Protein AF-A0A2K5M6W5-F1 (afdb_monomer_lite)

Foldseek 3Di:
DDDDDPPDDPVRVVVVVVVVVVVPDDDDDDDDDDDPDDDDDDDPVVVVVVVDDDPDDDDDDDPDDPDDPPDDPDDPVPPDPPDQPPVNVVVVVVVVVVVVVVCVVDDPDPPPPDDDCPPVNPVVVVVVVVVVVVVVVVVVVCVVDVVVVVVVVPPDD

Structure (mmCIF, N/CA/C/O backbone):
data_AF-A0A2K5M6W5-F1
#
_entry.id   AF-A0A2K5M6W5-F1
#
loop_
_atom_site.group_PDB
_atom_site.id
_atom_site.type_symbol
_atom_site.label_atom_id
_atom_site.label_alt_id
_atom_site.label_comp_id
_atom_site.label_asym_id
_atom_site.label_entity_id
_atom_site.label_seq_id
_atom_site.pdbx_PDB_ins_code
_atom_site.Cartn_x
_atom_site.Cartn_y
_atom_site.Cartn_z
_atom_site.occupancy
_atom_site.B_iso_or_equiv
_atom_site.auth_seq_id
_atom_site.auth_comp_id
_atom_site.auth_asym_id
_atom_site.auth_atom_id
_atom_site.pdbx_PDB_model_num
ATOM 1 N N . SER A 1 1 ? 47.879 -1.873 -14.846 1.00 38.31 1 SER A N 1
ATOM 2 C CA . SER A 1 1 ? 48.556 -0.584 -15.084 1.00 38.31 1 SER A CA 1
ATOM 3 C C . SER A 1 1 ? 47.489 0.429 -15.432 1.00 38.31 1 SER A C 1
ATOM 5 O O . SER A 1 1 ? 46.710 0.126 -16.315 1.00 38.31 1 SER A O 1
ATOM 7 N N . GLY A 1 2 ? 47.294 1.565 -14.786 1.00 42.62 2 GLY A N 1
ATOM 8 C CA . GLY A 1 2 ? 47.943 2.251 -13.677 1.00 42.62 2 GLY A CA 1
ATOM 9 C C . GLY A 1 2 ? 47.108 3.525 -13.502 1.00 42.62 2 GLY A C 1
ATOM 10 O O . GLY A 1 2 ? 46.709 4.127 -14.494 1.00 42.62 2 GLY A O 1
ATOM 11 N N . PHE A 1 3 ? 46.732 3.837 -12.267 1.00 48.34 3 PHE A N 1
ATOM 12 C CA . PHE A 1 3 ? 45.894 4.975 -11.894 1.00 48.34 3 PHE A CA 1
ATOM 13 C C . PHE A 1 3 ? 46.755 6.249 -11.925 1.00 48.34 3 PHE A C 1
ATOM 15 O O . PHE A 1 3 ? 47.217 6.720 -10.893 1.00 48.34 3 PHE A O 1
ATOM 22 N N . GLU A 1 4 ? 47.035 6.752 -13.122 1.00 50.41 4 GLU A N 1
ATOM 23 C CA . GLU A 1 4 ? 47.457 8.135 -13.367 1.00 50.41 4 GLU A CA 1
ATOM 24 C C . GLU A 1 4 ? 46.176 8.890 -13.771 1.00 50.41 4 GLU A C 1
ATOM 26 O O . GLU A 1 4 ? 45.444 8.430 -14.638 1.00 50.41 4 GLU A O 1
ATOM 31 N N . GLU A 1 5 ? 45.752 10.006 -13.185 1.00 55.06 5 GLU A N 1
ATOM 32 C CA . GLU A 1 5 ? 46.445 10.961 -12.329 1.00 55.06 5 GLU A CA 1
ATOM 33 C C . GLU A 1 5 ? 45.364 11.930 -11.802 1.00 55.06 5 GLU A C 1
ATOM 35 O O . GLU A 1 5 ? 44.740 12.646 -12.581 1.00 55.06 5 GLU A O 1
ATOM 40 N N . LEU A 1 6 ? 45.089 11.977 -10.491 1.00 59.53 6 LEU A N 1
ATOM 41 C CA . LEU A 1 6 ? 44.174 12.989 -9.919 1.00 59.53 6 LEU A CA 1
ATOM 42 C C . LEU A 1 6 ? 44.823 14.389 -9.825 1.00 59.53 6 LEU A C 1
ATOM 44 O O . LEU A 1 6 ? 44.299 15.258 -9.133 1.00 59.53 6 LEU A O 1
ATOM 48 N N . GLY A 1 7 ? 45.973 14.620 -10.474 1.00 59.84 7 GLY A N 1
ATOM 49 C CA . GLY A 1 7 ? 46.712 15.888 -10.422 1.00 59.84 7 GLY A CA 1
ATOM 50 C C . GLY A 1 7 ? 47.029 16.355 -8.995 1.00 59.84 7 GLY A C 1
ATOM 51 O O . GLY A 1 7 ? 47.195 17.549 -8.747 1.00 59.84 7 GLY A O 1
ATOM 52 N N . LEU A 1 8 ? 47.042 15.430 -8.029 1.00 67.50 8 LEU A N 1
ATOM 53 C CA . LEU A 1 8 ? 47.255 15.744 -6.624 1.00 67.50 8 LEU A CA 1
ATOM 54 C C . LEU A 1 8 ? 48.751 15.807 -6.361 1.00 67.50 8 LEU A C 1
ATOM 56 O O . LEU A 1 8 ? 49.478 14.842 -6.577 1.00 67.50 8 LEU A O 1
ATOM 60 N N . ARG A 1 9 ? 49.194 16.956 -5.861 1.00 79.12 9 ARG A N 1
ATOM 61 C CA . ARG A 1 9 ? 50.591 17.215 -5.528 1.00 79.12 9 ARG A CA 1
ATOM 62 C C . ARG A 1 9 ? 51.097 16.206 -4.481 1.00 79.12 9 ARG A C 1
ATOM 64 O O . ARG A 1 9 ? 50.370 15.833 -3.556 1.00 79.12 9 ARG A O 1
ATOM 71 N N . GLU A 1 10 ? 52.348 15.766 -4.631 1.00 82.19 10 GLU A N 1
ATOM 72 C CA . GLU A 1 10 ? 52.997 14.697 -3.845 1.00 82.19 10 GLU A CA 1
ATOM 73 C C . GLU A 1 10 ? 52.848 14.830 -2.316 1.00 82.19 10 GLU A C 1
ATOM 75 O O . GLU A 1 10 ? 52.759 13.849 -1.576 1.00 82.19 10 GLU A O 1
ATOM 80 N N . ASP A 1 11 ? 52.843 16.065 -1.823 1.00 82.50 11 ASP A N 1
ATOM 81 C CA . ASP A 1 11 ? 52.658 16.426 -0.420 1.00 82.50 11 ASP A CA 1
ATOM 82 C C . ASP A 1 11 ? 51.256 16.083 0.091 1.00 82.50 11 ASP A C 1
ATOM 84 O O . ASP A 1 11 ? 51.110 15.564 1.198 1.00 82.50 11 ASP A O 1
ATOM 88 N N . THR A 1 12 ? 50.236 16.287 -0.738 1.00 83.56 12 THR A N 1
ATOM 89 C CA . THR A 1 12 ? 48.843 15.952 -0.419 1.00 83.56 12 THR A CA 1
ATOM 90 C C . THR A 1 12 ? 48.670 14.441 -0.299 1.00 83.56 12 THR A C 1
ATOM 92 O O . THR A 1 12 ? 48.109 13.947 0.682 1.00 83.56 12 THR A O 1
ATOM 95 N N . LEU A 1 13 ? 49.237 13.687 -1.243 1.00 85.50 13 LEU A N 1
ATOM 96 C CA . LEU A 1 13 ? 49.224 12.223 -1.202 1.00 85.50 13 LEU A CA 1
ATOM 97 C C . LEU A 1 13 ? 49.961 11.689 0.033 1.00 85.50 13 LEU A C 1
ATOM 99 O O . LEU A 1 13 ? 49.501 10.748 0.682 1.00 85.50 13 LEU A O 1
ATOM 103 N N . ARG A 1 14 ? 51.066 12.335 0.420 1.00 84.44 14 ARG A N 1
ATOM 104 C CA . ARG A 1 14 ? 51.833 11.976 1.619 1.00 84.44 14 ARG A CA 1
ATOM 105 C C . ARG A 1 14 ? 51.039 12.182 2.910 1.00 84.44 14 ARG A C 1
ATOM 107 O O . ARG A 1 14 ? 51.118 11.334 3.800 1.00 84.44 14 ARG A O 1
ATOM 114 N N . VAL A 1 15 ? 50.274 13.271 3.014 1.00 88.06 15 VAL A N 1
ATOM 115 C CA . VAL A 1 15 ? 49.416 13.556 4.178 1.00 88.06 15 VAL A CA 1
ATOM 116 C C . VAL A 1 15 ? 48.282 12.539 4.281 1.00 88.06 15 VAL A C 1
ATOM 118 O O . VAL A 1 15 ? 48.070 11.975 5.355 1.00 88.06 15 VAL A O 1
ATOM 121 N N . LEU A 1 16 ? 47.607 12.236 3.170 1.00 86.06 16 LEU A N 1
ATOM 122 C CA . LEU A 1 16 ? 46.534 11.238 3.140 1.00 86.06 16 LEU A CA 1
ATOM 123 C C . LEU A 1 16 ? 47.053 9.840 3.505 1.00 86.06 16 LEU A C 1
ATOM 125 O O . LEU A 1 16 ? 46.467 9.159 4.346 1.00 86.06 16 LEU A O 1
ATOM 129 N N . ALA A 1 17 ? 48.211 9.447 2.968 1.00 83.62 17 ALA A N 1
ATOM 130 C CA . ALA A 1 17 ? 48.857 8.185 3.317 1.00 83.62 17 ALA A CA 1
ATOM 131 C C . ALA A 1 17 ? 49.289 8.125 4.795 1.00 83.62 17 ALA A C 1
ATOM 133 O O . ALA A 1 17 ? 49.267 7.061 5.411 1.00 83.62 17 ALA A O 1
ATOM 134 N N . ALA A 1 18 ? 49.698 9.244 5.399 1.00 82.75 18 ALA A N 1
ATOM 135 C CA . ALA A 1 18 ? 49.995 9.302 6.831 1.00 82.75 18 ALA A CA 1
ATOM 136 C C . ALA A 1 18 ? 48.727 9.180 7.694 1.00 82.75 18 ALA A C 1
ATOM 138 O O . ALA A 1 18 ? 48.753 8.504 8.720 1.00 82.75 18 ALA A O 1
ATOM 139 N N . PHE A 1 19 ? 47.618 9.787 7.263 1.00 79.94 19 PHE A N 1
ATOM 140 C CA . PHE A 1 19 ? 46.339 9.740 7.970 1.00 79.94 19 PHE A CA 1
ATOM 141 C C . PHE A 1 19 ? 45.740 8.328 7.981 1.00 79.94 19 PHE A C 1
ATOM 143 O O . PHE A 1 19 ? 45.330 7.843 9.032 1.00 79.94 19 PHE A O 1
ATOM 150 N N . LEU A 1 20 ? 45.771 7.638 6.837 1.00 80.12 20 LEU A N 1
ATOM 151 C CA . LEU A 1 20 ? 45.288 6.259 6.715 1.00 80.12 20 LEU A CA 1
ATOM 152 C C . LEU A 1 20 ? 46.128 5.286 7.551 1.00 80.12 20 LEU A C 1
ATOM 154 O O . LEU A 1 20 ? 45.581 4.507 8.326 1.00 80.12 20 LEU A O 1
ATOM 158 N N . ARG A 1 21 ? 47.460 5.418 7.506 1.00 77.06 21 ARG A N 1
ATOM 159 C CA . ARG A 1 21 ? 48.364 4.610 8.344 1.00 77.06 21 ARG A CA 1
ATOM 160 C C . ARG A 1 21 ? 48.178 4.849 9.843 1.00 77.06 21 ARG A C 1
ATOM 162 O O . ARG A 1 21 ? 48.463 3.961 10.639 1.00 77.06 21 ARG A O 1
ATOM 169 N N . ARG A 1 22 ? 47.686 6.025 10.243 1.00 65.81 22 ARG A N 1
ATOM 170 C CA . ARG A 1 22 ? 47.350 6.329 11.642 1.00 65.81 22 ARG A CA 1
ATOM 171 C C . ARG A 1 22 ? 46.067 5.627 12.108 1.00 65.81 22 ARG A C 1
ATOM 173 O O . ARG A 1 22 ? 45.903 5.447 13.308 1.00 65.81 22 ARG A O 1
ATOM 180 N N . GLY A 1 23 ? 45.184 5.240 11.186 1.00 59.25 23 GLY A N 1
ATOM 181 C CA . GLY A 1 23 ? 43.935 4.532 11.484 1.00 59.25 23 GLY A CA 1
ATOM 182 C C . GLY A 1 23 ? 44.064 3.006 11.591 1.00 59.25 23 GLY A C 1
ATOM 183 O O . GLY A 1 23 ? 43.191 2.381 12.183 1.00 59.25 23 GLY A O 1
ATOM 184 N N . GLU A 1 24 ? 45.134 2.404 11.058 1.00 56.88 24 GLU A N 1
ATOM 185 C CA . GLU A 1 24 ? 45.319 0.938 11.023 1.00 56.88 24 GLU A CA 1
ATOM 186 C C . GLU A 1 24 ? 46.126 0.361 12.200 1.00 56.88 24 GLU A C 1
ATOM 188 O O . GLU A 1 24 ? 46.145 -0.854 12.398 1.00 56.88 24 GLU A O 1
ATOM 193 N N . ALA A 1 25 ? 46.764 1.196 13.026 1.00 50.25 25 ALA A N 1
ATOM 194 C CA . ALA A 1 25 ? 47.432 0.735 14.241 1.00 50.25 25 ALA A CA 1
ATOM 195 C C . ALA A 1 25 ? 46.452 0.755 15.426 1.00 50.25 25 ALA A C 1
ATOM 197 O O . ALA A 1 25 ? 45.987 1.807 15.860 1.00 50.25 25 ALA A O 1
ATOM 198 N N . ALA A 1 26 ? 46.134 -0.438 15.922 1.00 50.81 26 ALA A N 1
ATOM 199 C CA . ALA A 1 26 ? 45.181 -0.710 16.986 1.00 50.81 26 ALA A CA 1
ATOM 200 C C . ALA A 1 26 ? 45.288 0.212 18.221 1.00 50.81 26 ALA A C 1
ATOM 202 O O . ALA A 1 26 ? 46.358 0.403 18.790 1.00 50.81 26 ALA A O 1
ATOM 203 N N . GLY A 1 27 ? 44.116 0.671 18.675 1.00 51.97 27 GLY A N 1
ATOM 204 C CA . GLY A 1 27 ? 43.745 0.799 20.087 1.00 51.97 27 GLY A CA 1
ATOM 205 C C . GLY A 1 27 ? 44.559 1.750 20.963 1.00 51.97 27 GLY A C 1
ATOM 206 O O . GLY A 1 27 ? 45.437 1.310 21.693 1.00 51.97 27 GLY A O 1
ATOM 207 N N . SER A 1 28 ? 44.167 3.026 21.020 1.00 46.19 28 SER A N 1
ATOM 208 C CA . SER A 1 28 ? 44.334 3.862 22.221 1.00 46.19 28 SER A CA 1
ATOM 209 C C . SER A 1 28 ? 43.510 5.153 22.096 1.00 46.19 28 SER A C 1
ATOM 211 O O . SER A 1 28 ? 43.535 5.771 21.028 1.00 46.19 28 SER A O 1
ATOM 213 N N . PRO A 1 29 ? 42.768 5.590 23.134 1.00 52.19 29 PRO A N 1
ATOM 214 C CA . PRO A 1 29 ? 42.000 6.823 23.071 1.00 52.19 29 PRO A CA 1
ATOM 215 C C . PRO A 1 29 ? 42.952 8.012 23.234 1.00 52.19 29 PRO A C 1
ATOM 217 O O . PRO A 1 29 ? 43.534 8.221 24.296 1.00 52.19 29 PRO A O 1
ATOM 220 N N . VAL A 1 30 ? 43.114 8.813 22.184 1.00 40.66 30 VAL A N 1
ATOM 221 C CA . VAL A 1 30 ? 4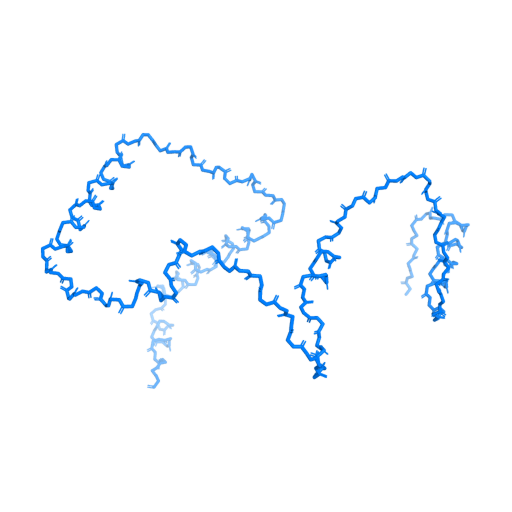3.735 10.139 22.294 1.00 40.66 30 VAL A CA 1
ATOM 222 C C . VAL A 1 30 ? 42.609 11.158 22.502 1.00 40.66 30 VAL A C 1
ATOM 224 O O . VAL A 1 30 ? 41.631 11.124 21.752 1.00 40.66 30 VAL A O 1
ATOM 227 N N . PRO A 1 31 ? 42.704 12.040 23.514 1.00 46.56 31 PRO A N 1
ATOM 228 C CA . PRO A 1 31 ? 41.632 12.953 23.874 1.00 46.56 31 PRO A CA 1
ATOM 229 C C . PRO A 1 31 ? 41.486 14.037 22.805 1.00 46.56 31 PRO A C 1
ATOM 231 O O . PRO A 1 31 ? 42.458 14.679 22.404 1.00 46.56 31 PRO A O 1
ATOM 234 N N . SER A 1 32 ? 40.258 14.251 22.344 1.00 41.66 32 SER A N 1
ATOM 235 C CA . SER A 1 32 ? 39.900 15.445 21.581 1.00 41.66 32 SER A CA 1
ATOM 236 C C . SER A 1 32 ? 40.060 16.697 22.464 1.00 41.66 32 SER A C 1
ATOM 238 O O . SER A 1 32 ? 39.823 16.611 23.672 1.00 41.66 32 SER A O 1
ATOM 240 N N . PRO A 1 33 ? 40.451 17.863 21.911 1.00 40.50 33 PRO A N 1
ATOM 241 C CA . PRO A 1 33 ? 40.560 19.093 22.685 1.00 40.50 33 PRO A CA 1
ATOM 242 C C . PRO A 1 33 ? 39.180 19.501 23.203 1.00 40.50 33 PRO A C 1
ATOM 244 O O . PRO A 1 33 ? 38.227 19.618 22.435 1.00 40.50 33 PRO A O 1
ATOM 247 N N . LEU A 1 34 ? 39.100 19.702 24.516 1.00 45.44 34 LEU A N 1
ATOM 248 C CA . LEU A 1 34 ? 37.939 20.210 25.233 1.00 45.44 34 LEU A CA 1
ATOM 249 C C . LEU A 1 34 ? 37.536 21.589 24.677 1.00 45.44 34 LEU A C 1
ATOM 251 O O . LEU A 1 34 ? 38.306 22.546 24.780 1.00 45.44 34 LEU A O 1
ATOM 255 N N . SER A 1 35 ? 36.320 21.716 24.147 1.00 39.88 35 SER A N 1
ATOM 256 C CA . SER A 1 35 ? 35.654 23.018 24.047 1.00 39.88 35 SER A CA 1
ATOM 257 C C . SER A 1 35 ? 35.173 23.438 25.443 1.00 39.88 35 SER A C 1
ATOM 259 O O . SER A 1 35 ? 34.496 22.647 26.104 1.00 39.88 35 SER A O 1
ATOM 261 N N . PRO A 1 36 ? 35.486 24.656 25.920 1.00 43.91 36 PRO A N 1
ATOM 262 C CA . PRO A 1 36 ? 34.991 25.156 27.190 1.00 43.91 36 PRO A CA 1
ATOM 263 C C . PRO A 1 36 ? 33.703 25.946 26.950 1.00 43.91 36 PRO A C 1
ATOM 265 O O . PRO A 1 36 ? 33.740 27.157 26.763 1.00 43.91 36 PRO A O 1
ATOM 268 N N . ALA A 1 37 ? 32.560 25.270 26.940 1.00 38.97 37 ALA A N 1
ATOM 269 C CA . ALA A 1 37 ? 31.276 25.899 27.233 1.00 38.97 37 ALA A CA 1
ATOM 270 C C . ALA A 1 37 ? 30.258 24.814 27.582 1.00 38.97 37 ALA A C 1
ATOM 272 O O . ALA A 1 37 ? 30.085 23.845 26.852 1.00 38.97 37 ALA A O 1
ATOM 273 N N . GLN A 1 38 ? 29.641 24.983 28.744 1.00 49.91 38 GLN A N 1
ATOM 274 C CA . GLN A 1 38 ? 28.603 24.143 29.319 1.00 49.91 38 GLN A CA 1
ATOM 275 C C . GLN A 1 38 ? 27.483 23.806 28.328 1.00 49.91 38 GLN A C 1
ATOM 277 O O . GLN A 1 38 ? 26.761 24.701 27.902 1.00 49.91 38 GLN A O 1
ATOM 282 N N . GLU A 1 39 ? 27.243 22.516 28.110 1.00 42.25 39 GLU A N 1
ATOM 283 C CA . GLU A 1 39 ? 25.901 22.012 27.820 1.00 42.25 39 GLU A CA 1
ATOM 284 C C . GLU A 1 39 ? 25.767 20.599 28.408 1.00 42.25 39 GLU A C 1
ATOM 286 O O . GLU A 1 39 ? 25.973 19.586 27.755 1.00 42.25 39 GLU A O 1
ATOM 291 N N . GLU A 1 40 ? 25.478 20.526 29.705 1.00 53.22 40 GLU A N 1
ATOM 292 C CA . GLU A 1 40 ? 24.554 19.502 30.195 1.00 53.22 40 GLU A CA 1
ATOM 293 C C . GLU A 1 40 ? 23.223 20.248 30.352 1.00 53.22 40 GLU A C 1
ATOM 295 O O . GLU A 1 40 ? 23.228 21.346 30.919 1.00 53.22 40 GLU A O 1
ATOM 300 N N . PRO A 1 41 ? 22.088 19.694 29.895 1.00 55.00 41 PRO A N 1
ATOM 301 C CA . PRO A 1 41 ? 21.689 18.413 30.454 1.00 55.00 41 PRO A CA 1
ATOM 302 C C . PRO A 1 41 ? 20.945 17.480 29.486 1.00 55.00 41 PRO A C 1
ATOM 304 O O . PRO A 1 41 ? 20.195 17.913 28.619 1.00 55.00 41 PRO A O 1
ATOM 307 N N . THR A 1 42 ? 21.007 16.177 29.753 1.00 59.22 42 THR A N 1
ATOM 308 C CA . THR A 1 42 ? 20.063 15.156 29.252 1.00 59.22 42 THR A CA 1
ATOM 309 C C . THR A 1 42 ? 20.231 14.631 27.825 1.00 59.22 42 THR A C 1
ATOM 311 O O . THR A 1 42 ? 19.306 14.649 27.013 1.00 59.22 42 THR A O 1
ATOM 314 N N . ASP A 1 43 ? 21.341 13.938 27.590 1.00 75.19 43 ASP A N 1
ATOM 315 C CA . ASP A 1 43 ? 21.330 12.838 26.628 1.00 75.19 43 ASP A CA 1
ATOM 316 C C . ASP A 1 43 ? 20.194 11.851 26.989 1.00 75.19 43 ASP A C 1
ATOM 318 O O . ASP A 1 43 ? 20.060 11.384 28.128 1.00 75.19 43 ASP A O 1
ATOM 322 N N . PHE A 1 44 ? 19.314 11.581 26.023 1.00 72.44 44 PHE A N 1
ATOM 323 C CA . PHE A 1 44 ? 18.159 10.700 26.189 1.00 72.44 44 PHE A CA 1
ATOM 324 C C . PHE A 1 44 ? 18.586 9.327 26.715 1.00 72.44 44 PHE A C 1
ATOM 326 O O . PHE A 1 44 ? 17.909 8.762 27.574 1.00 72.44 44 PHE A O 1
ATOM 333 N N . LEU A 1 45 ? 19.740 8.821 26.274 1.00 76.94 45 LEU A N 1
ATOM 334 C CA . LEU A 1 45 ? 20.271 7.544 26.746 1.00 76.94 45 LEU A CA 1
ATOM 335 C C . LEU A 1 45 ? 20.741 7.636 28.198 1.00 76.94 45 LEU A C 1
ATOM 337 O O . LEU A 1 45 ? 20.541 6.704 28.975 1.00 76.94 45 LEU A O 1
ATOM 341 N N . SER A 1 46 ? 21.301 8.773 28.593 1.00 71.81 46 SER A N 1
ATOM 342 C CA . SER A 1 46 ? 21.674 9.066 29.977 1.00 71.81 46 SER A CA 1
ATOM 343 C C . SER A 1 46 ? 20.451 9.176 30.898 1.00 71.81 46 SER A C 1
ATOM 345 O O . SER A 1 46 ? 20.489 8.699 32.034 1.00 71.81 46 SER A O 1
ATOM 347 N N . ARG A 1 47 ? 19.321 9.702 30.405 1.00 73.38 47 ARG A N 1
ATOM 348 C CA . ARG A 1 47 ? 18.025 9.632 31.108 1.00 73.38 47 ARG A CA 1
ATOM 349 C C . ARG A 1 47 ? 17.499 8.202 31.180 1.00 73.38 47 ARG A C 1
ATOM 351 O O . ARG A 1 47 ? 17.113 7.752 32.254 1.00 73.38 47 ARG A O 1
ATOM 358 N N . LEU A 1 48 ? 17.528 7.474 30.066 1.00 72.75 48 LEU A N 1
ATOM 359 C CA . LEU A 1 48 ? 17.026 6.105 29.983 1.00 72.75 48 LEU A CA 1
ATOM 360 C C . LEU A 1 48 ? 17.798 5.178 30.930 1.00 72.75 48 LEU A C 1
ATOM 362 O O . LEU A 1 48 ? 17.192 4.420 31.676 1.00 72.75 48 LEU A O 1
ATOM 366 N N . ARG A 1 49 ? 19.125 5.315 30.999 1.00 72.38 49 ARG A N 1
ATOM 367 C CA . ARG A 1 49 ? 19.984 4.567 31.931 1.00 72.38 49 ARG A CA 1
ATOM 368 C C . ARG A 1 49 ? 19.696 4.853 33.403 1.00 72.38 49 ARG A C 1
ATOM 370 O O . ARG A 1 49 ? 19.889 3.963 34.219 1.00 72.38 49 ARG A O 1
ATOM 377 N N . ARG A 1 50 ? 19.233 6.059 33.751 1.00 70.06 50 ARG A N 1
ATOM 378 C CA . ARG A 1 50 ? 18.791 6.394 35.119 1.00 70.06 50 ARG A CA 1
ATOM 379 C C . ARG A 1 50 ? 17.407 5.836 35.448 1.00 70.06 50 ARG A C 1
ATOM 381 O O . ARG A 1 50 ? 17.121 5.587 36.613 1.00 70.06 50 ARG A O 1
ATOM 388 N N . CYS A 1 51 ? 16.544 5.688 34.444 1.00 65.75 51 CYS A N 1
ATOM 389 C CA . CYS A 1 51 ? 15.177 5.195 34.615 1.00 65.75 51 CYS A CA 1
ATOM 390 C C . CYS A 1 51 ? 15.066 3.670 34.535 1.00 65.75 51 CYS A C 1
ATOM 392 O O . CYS A 1 51 ? 14.095 3.107 35.036 1.00 65.75 51 CYS A O 1
ATOM 394 N N . LEU A 1 52 ? 16.025 2.996 33.900 1.00 69.50 52 LEU A N 1
ATOM 395 C CA . LEU A 1 52 ? 16.063 1.543 33.874 1.00 69.50 52 LEU A CA 1
ATOM 396 C C . LEU A 1 52 ? 16.497 1.038 35.256 1.00 69.50 52 LEU A C 1
ATOM 398 O O . LEU A 1 52 ? 17.559 1.440 35.735 1.00 69.50 52 LEU A O 1
ATOM 402 N N . PRO A 1 53 ? 15.709 0.167 35.911 1.00 67.88 53 PRO A N 1
ATOM 403 C CA . PRO A 1 53 ? 16.134 -0.465 37.145 1.00 67.88 53 PRO A CA 1
ATOM 404 C C . PRO A 1 53 ? 17.467 -1.164 36.895 1.00 67.88 53 PRO A C 1
ATOM 406 O O . PRO A 1 53 ? 17.562 -2.045 36.036 1.00 67.88 53 PRO A O 1
ATOM 409 N N . CYS A 1 54 ? 18.501 -0.776 37.643 1.00 51.12 54 CYS A N 1
ATOM 410 C CA . CYS A 1 54 ? 19.683 -1.609 37.788 1.00 51.12 54 CYS A CA 1
ATOM 411 C C . CYS A 1 54 ? 19.187 -3.006 38.162 1.00 51.12 54 CYS A C 1
ATOM 413 O O . CYS A 1 54 ? 18.339 -3.131 39.048 1.00 51.12 54 CYS A O 1
ATOM 415 N N . SER A 1 55 ? 19.691 -4.048 37.508 1.00 57.56 55 SER A N 1
ATOM 416 C CA . SER A 1 55 ? 19.500 -5.428 37.948 1.00 57.56 55 SER A CA 1
ATOM 417 C C . SER A 1 55 ? 20.222 -5.625 39.287 1.00 57.56 55 SER A C 1
ATOM 419 O O . SER A 1 55 ? 21.290 -6.226 39.359 1.00 57.56 55 SER A O 1
ATOM 421 N N . LEU A 1 56 ? 19.663 -5.039 40.344 1.00 46.25 56 LEU A N 1
ATOM 422 C CA . LEU A 1 56 ? 19.998 -5.239 41.738 1.00 46.25 56 LEU A CA 1
ATOM 423 C C . LEU A 1 56 ? 19.034 -6.346 42.178 1.00 46.25 56 LEU A C 1
ATOM 425 O O . LEU A 1 56 ? 17.830 -6.156 42.293 1.00 46.25 56 LEU A O 1
ATOM 429 N N . GLY A 1 57 ? 19.492 -7.586 42.279 1.00 48.22 57 GLY A N 1
ATOM 430 C CA . GLY A 1 57 ? 20.419 -7.885 43.356 1.00 48.22 57 GLY A CA 1
ATOM 431 C C . GLY A 1 57 ? 19.656 -7.703 44.663 1.00 48.22 57 GLY A C 1
ATOM 432 O O . GLY A 1 57 ? 19.676 -6.631 45.250 1.00 48.22 57 GLY A O 1
ATOM 433 N N . ARG A 1 58 ? 18.912 -8.747 45.035 1.00 56.56 58 ARG A N 1
ATOM 434 C CA . ARG A 1 58 ? 18.352 -9.038 46.360 1.00 56.56 58 ARG A CA 1
ATOM 435 C C . ARG A 1 58 ? 18.789 -8.059 47.469 1.00 56.56 58 ARG A C 1
ATOM 437 O O . ARG A 1 58 ? 19.893 -8.188 47.983 1.00 56.56 58 ARG A O 1
ATOM 444 N N . GLY A 1 59 ? 17.899 -7.166 47.903 1.00 48.12 59 GLY A N 1
ATOM 445 C CA . GLY A 1 59 ? 18.119 -6.377 49.120 1.00 48.12 59 GLY A CA 1
ATOM 446 C C . GLY A 1 59 ? 17.142 -5.217 49.311 1.00 48.12 59 GLY A C 1
ATOM 447 O O . GLY A 1 59 ? 17.322 -4.182 48.693 1.00 48.12 59 GLY A O 1
ATOM 448 N N . ALA A 1 60 ? 16.167 -5.420 50.208 1.00 50.50 60 ALA A N 1
ATOM 449 C CA . ALA A 1 60 ? 15.207 -4.466 50.788 1.00 50.50 60 ALA A CA 1
ATOM 450 C C . ALA A 1 60 ? 14.291 -3.684 49.819 1.00 50.50 60 ALA A C 1
ATOM 452 O O . ALA A 1 60 ? 14.727 -2.873 49.009 1.00 50.50 60 ALA A O 1
ATOM 453 N N . ALA A 1 61 ? 12.980 -3.909 49.959 1.00 51.53 61 ALA A N 1
ATOM 454 C CA . ALA A 1 61 ? 11.948 -3.167 49.245 1.00 51.53 61 ALA A CA 1
ATOM 455 C C . ALA A 1 61 ? 12.086 -1.653 49.520 1.00 51.53 61 ALA A C 1
ATOM 457 O O . ALA A 1 61 ? 12.123 -1.264 50.692 1.00 51.53 61 ALA A O 1
ATOM 458 N N . PRO A 1 62 ? 12.152 -0.789 48.491 1.00 52.59 62 PRO A N 1
ATOM 459 C CA . PRO A 1 62 ? 11.992 0.643 48.701 1.00 52.59 62 PRO A CA 1
ATOM 460 C C . PRO A 1 62 ? 10.589 0.884 49.266 1.00 52.59 62 PRO A C 1
ATOM 462 O O . PRO A 1 62 ? 9.621 0.308 48.767 1.00 52.59 62 PRO A O 1
ATOM 465 N N . SER A 1 63 ? 10.481 1.696 50.324 1.00 58.31 63 SER A N 1
ATOM 466 C CA . SER A 1 63 ? 9.190 2.064 50.906 1.00 58.31 63 SER A CA 1
ATOM 467 C C . SER A 1 63 ? 8.294 2.613 49.802 1.00 58.31 63 SER A C 1
ATOM 469 O O . SER A 1 63 ? 8.657 3.596 49.149 1.00 58.31 63 SER A O 1
ATOM 471 N N . GLU A 1 64 ? 7.165 1.947 49.581 1.00 58.31 64 GLU A N 1
ATOM 472 C CA . GLU A 1 64 ? 6.173 2.315 48.582 1.00 58.31 64 GLU A CA 1
ATOM 473 C C . GLU A 1 64 ? 5.851 3.806 48.722 1.00 58.31 64 GLU A C 1
ATOM 475 O O . GLU A 1 64 ? 5.423 4.269 49.781 1.00 58.31 64 GLU A O 1
ATOM 480 N N . SER A 1 65 ? 6.080 4.582 47.660 1.00 58.91 65 SER A N 1
ATOM 481 C CA . SER A 1 65 ? 5.492 5.912 47.582 1.00 58.91 65 SER A CA 1
ATOM 482 C C . SER A 1 65 ? 3.971 5.733 47.684 1.00 58.91 65 SER A C 1
ATOM 484 O O . SER A 1 65 ? 3.419 4.884 46.975 1.00 58.91 65 SER A O 1
ATOM 486 N N . PRO A 1 66 ? 3.271 6.466 48.572 1.00 68.50 66 PRO A N 1
ATOM 487 C CA . PRO A 1 66 ? 1.832 6.315 48.712 1.00 68.50 66 PRO A CA 1
ATOM 488 C C . PRO A 1 66 ? 1.190 6.627 47.365 1.00 68.50 66 PRO A C 1
ATOM 490 O O . PRO A 1 66 ? 1.246 7.767 46.894 1.00 68.50 66 PRO A O 1
ATOM 493 N N . ARG A 1 67 ? 0.619 5.613 46.704 1.00 69.25 67 ARG A N 1
ATOM 494 C CA . AR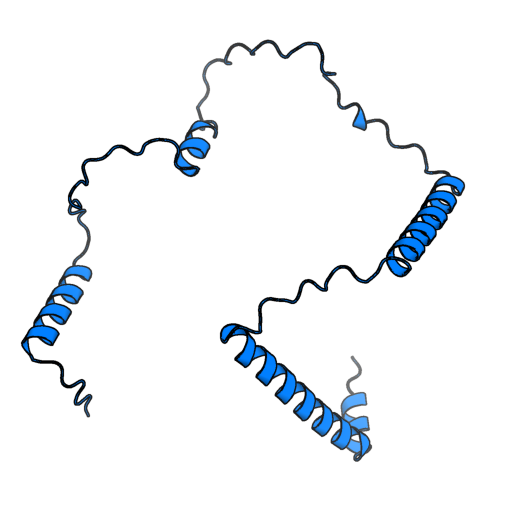G A 1 67 ? -0.154 5.873 45.492 1.00 69.25 67 ARG A CA 1
ATOM 495 C C . ARG A 1 67 ? -1.281 6.833 45.865 1.00 69.25 67 ARG A C 1
ATOM 497 O O . ARG A 1 67 ? -1.920 6.629 46.898 1.00 69.25 67 ARG A O 1
ATOM 504 N N . PRO A 1 68 ? -1.561 7.849 45.038 1.00 69.69 68 PRO A N 1
ATOM 505 C CA . PRO A 1 68 ? -2.752 8.653 45.230 1.00 69.69 68 PRO A CA 1
ATOM 506 C C . PRO A 1 68 ? -3.971 7.721 45.220 1.00 69.69 68 PRO A C 1
ATOM 508 O O . PRO A 1 68 ? -4.215 7.009 44.246 1.00 69.69 68 PRO A O 1
ATOM 511 N N . CYS A 1 69 ? -4.728 7.713 46.321 1.00 61.69 69 CYS A N 1
ATOM 512 C CA . CYS A 1 69 ? -5.894 6.844 46.530 1.00 61.69 69 CYS A CA 1
ATOM 513 C C . CYS A 1 69 ? -7.065 7.137 45.571 1.00 61.69 69 CYS A C 1
ATOM 515 O O . CYS A 1 69 ? -8.124 6.529 45.685 1.00 61.69 69 CYS A O 1
ATOM 517 N N . SER A 1 70 ? -6.901 8.093 44.654 1.00 69.44 70 SER A N 1
ATOM 518 C CA . SER A 1 70 ? -7.913 8.540 43.701 1.00 69.44 70 SER A CA 1
ATOM 519 C C . SER A 1 70 ? -8.050 7.641 42.473 1.00 69.44 70 SER A C 1
ATOM 521 O O . SER A 1 70 ? -9.029 7.784 41.744 1.00 69.44 70 SER A O 1
ATOM 523 N N . LEU A 1 71 ? -7.104 6.728 42.224 1.00 67.88 71 LEU A N 1
ATOM 524 C CA . LEU A 1 71 ? -7.167 5.827 41.074 1.00 67.88 71 LEU A CA 1
ATOM 525 C C . LEU A 1 71 ? -7.516 4.395 41.506 1.00 67.88 71 LEU A C 1
ATOM 527 O O . LEU A 1 71 ? -6.897 3.866 42.435 1.00 67.88 71 LEU A O 1
ATOM 531 N N . PRO A 1 72 ? -8.489 3.747 40.840 1.00 69.62 72 PRO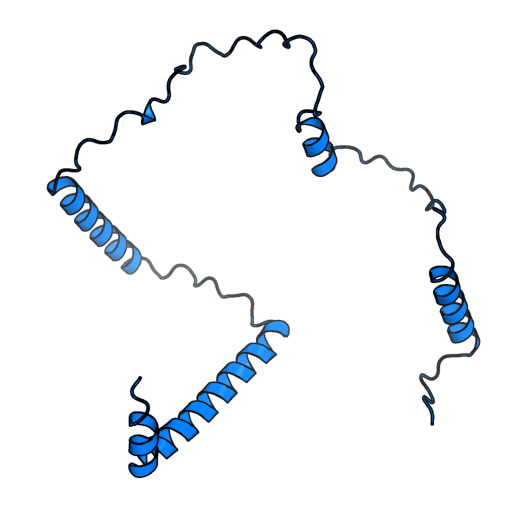 A N 1
ATOM 532 C CA . PRO A 1 72 ? -8.901 2.396 41.185 1.00 69.62 72 PRO A CA 1
ATOM 533 C C . PRO A 1 72 ? -7.730 1.418 41.034 1.00 69.62 72 PRO A C 1
ATOM 535 O O . PRO A 1 72 ? -7.062 1.358 40.005 1.00 69.62 72 PRO A O 1
ATOM 538 N N . ILE A 1 73 ? -7.510 0.615 42.080 1.00 68.75 73 ILE A N 1
ATOM 539 C CA . ILE A 1 73 ? -6.465 -0.425 42.141 1.00 68.75 73 ILE A CA 1
ATOM 540 C C . ILE A 1 73 ? -6.700 -1.505 41.073 1.00 68.75 73 ILE A C 1
ATOM 542 O O . ILE A 1 73 ? -5.768 -2.190 40.651 1.00 68.75 73 ILE A O 1
ATOM 546 N N . ARG A 1 74 ? -7.954 -1.656 40.633 1.00 72.50 74 ARG A N 1
ATOM 547 C CA . ARG A 1 74 ? -8.359 -2.604 39.602 1.00 72.50 74 ARG A CA 1
ATOM 548 C C . ARG A 1 74 ? -8.659 -1.873 38.290 1.00 72.50 74 ARG A C 1
ATOM 550 O O . ARG A 1 74 ? -9.499 -0.975 38.298 1.00 72.50 74 ARG A O 1
ATOM 557 N N . PRO A 1 75 ? -8.035 -2.290 37.177 1.00 71.56 75 PRO A N 1
ATOM 558 C CA . PRO A 1 75 ? -8.496 -2.025 35.819 1.00 71.56 75 PRO A CA 1
ATOM 559 C C . PRO A 1 75 ? -10.023 -2.003 35.672 1.00 71.56 75 PRO A C 1
ATOM 561 O O . PRO A 1 75 ? -10.671 -3.044 35.760 1.00 71.56 75 PRO A O 1
ATOM 564 N N . CYS A 1 76 ? -10.613 -0.836 35.402 1.00 68.81 76 CYS A N 1
ATOM 565 C CA . CYS A 1 76 ? -12.047 -0.738 35.090 1.00 68.81 76 CYS A CA 1
ATOM 566 C C . CYS A 1 76 ? -12.396 -1.317 33.705 1.00 68.81 76 CYS A C 1
ATOM 568 O O . CYS A 1 76 ? -13.567 -1.500 33.391 1.00 68.81 76 CYS A O 1
ATOM 570 N N . TYR A 1 77 ? -11.387 -1.638 32.893 1.00 67.56 77 TYR A N 1
ATOM 571 C CA . TYR A 1 77 ? -11.512 -2.224 31.554 1.00 67.56 77 TYR A CA 1
ATOM 572 C C . TYR A 1 77 ? -11.720 -3.753 31.561 1.00 67.56 77 TYR A C 1
ATOM 574 O O . TYR A 1 77 ? -11.797 -4.352 30.499 1.00 67.56 77 TYR A O 1
ATOM 582 N N . GLY A 1 78 ? -11.833 -4.393 32.733 1.00 55.75 78 GLY A N 1
ATOM 583 C CA . GLY A 1 78 ? -12.129 -5.831 32.851 1.00 55.75 78 GLY A CA 1
ATOM 584 C C . GLY A 1 78 ? -13.613 -6.197 32.729 1.00 55.75 78 GLY A C 1
ATOM 585 O O . GLY A 1 78 ? -13.968 -7.362 32.887 1.00 55.75 78 GLY A O 1
ATOM 586 N N . SER A 1 79 ? -14.484 -5.214 32.495 1.00 69.75 79 SER A N 1
ATOM 587 C CA . SER A 1 79 ? -15.864 -5.492 32.103 1.00 69.75 79 SER A CA 1
ATOM 588 C C . SER A 1 79 ? -15.837 -5.753 30.605 1.00 69.75 79 SER A C 1
ATOM 590 O O . SER A 1 79 ? -15.719 -4.799 29.837 1.00 69.75 79 SER A O 1
ATOM 592 N N . GLU A 1 80 ? -15.884 -7.024 30.199 1.00 65.56 80 GLU A N 1
ATOM 593 C CA . GLU A 1 80 ? -16.133 -7.384 28.801 1.00 65.56 80 GLU A CA 1
ATOM 594 C C . GLU A 1 80 ? -17.320 -6.538 28.315 1.00 65.56 80 GLU A C 1
ATOM 596 O O . GLU A 1 80 ? -18.382 -6.571 28.956 1.00 65.56 80 GLU A O 1
ATOM 601 N N . PRO A 1 81 ? -17.159 -5.727 27.254 1.00 66.62 81 PRO A N 1
ATOM 602 C CA . PRO A 1 81 ? -18.293 -5.074 26.633 1.00 66.62 81 PRO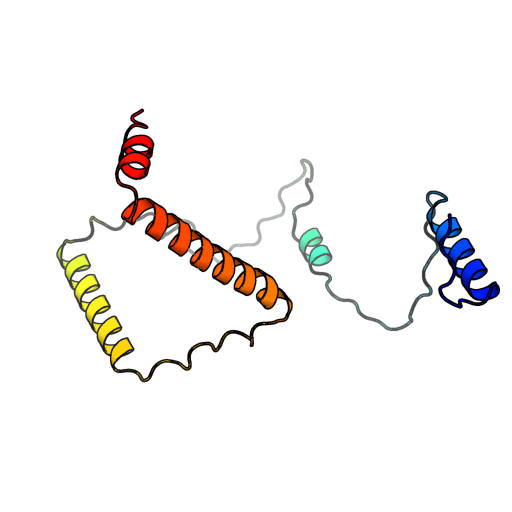 A CA 1
ATOM 603 C C . PRO A 1 81 ? -19.309 -6.174 26.333 1.00 66.62 81 PRO A C 1
ATOM 605 O O . PRO A 1 81 ? -18.979 -7.148 25.656 1.00 66.62 81 PRO A O 1
ATOM 608 N N . GLY A 1 82 ? -20.516 -6.071 26.896 1.00 69.00 82 GLY A N 1
ATOM 609 C CA . GLY A 1 82 ? -21.583 -7.021 26.588 1.00 69.00 82 GLY A CA 1
ATOM 610 C C . GLY A 1 82 ? -21.744 -7.156 25.068 1.00 69.00 82 GLY A C 1
ATOM 611 O O . GLY A 1 82 ? -21.361 -6.231 24.344 1.00 69.00 82 GLY A O 1
ATOM 612 N N . PRO A 1 83 ? -22.276 -8.286 24.567 1.00 71.38 83 PRO A N 1
ATOM 613 C CA . PRO A 1 83 ? -22.373 -8.540 23.133 1.00 71.38 83 PRO A CA 1
ATOM 614 C C . PRO A 1 83 ? -22.978 -7.319 22.444 1.00 71.38 83 PRO A C 1
ATOM 616 O O . PRO A 1 83 ? -24.091 -6.904 22.774 1.00 71.38 83 PRO A O 1
ATOM 619 N N . ALA A 1 84 ? -22.199 -6.703 21.554 1.00 72.31 84 ALA A N 1
ATOM 620 C CA . ALA A 1 84 ? -22.613 -5.491 20.873 1.00 72.31 84 ALA A CA 1
ATOM 621 C C . ALA A 1 84 ? -23.925 -5.782 20.140 1.00 72.31 84 ALA A C 1
ATOM 623 O O . ALA A 1 84 ? -24.018 -6.720 19.344 1.00 72.31 84 ALA A O 1
ATOM 624 N N . THR A 1 85 ? -24.964 -5.019 20.477 1.00 80.44 85 THR A N 1
ATOM 625 C CA . THR A 1 85 ? -26.285 -5.223 19.892 1.00 80.44 85 THR A CA 1
ATOM 626 C C . THR A 1 85 ? -26.203 -4.957 18.385 1.00 80.44 85 THR A C 1
ATOM 628 O O . THR A 1 85 ? -25.474 -4.056 17.967 1.00 80.44 85 THR A O 1
ATOM 631 N N . PRO A 1 86 ? -26.922 -5.706 17.534 1.00 80.31 86 PRO A N 1
ATOM 632 C CA . PRO A 1 86 ? -26.921 -5.473 16.086 1.00 80.31 86 PRO A CA 1
ATOM 633 C C . PRO A 1 86 ? -27.200 -4.006 15.704 1.00 80.31 86 PRO A C 1
ATOM 635 O O . PRO A 1 86 ? -26.589 -3.471 14.779 1.00 80.31 86 PRO A O 1
ATOM 638 N N . ASP A 1 87 ? -28.036 -3.326 16.490 1.00 87.44 87 ASP A N 1
ATOM 639 C CA . ASP A 1 87 ? -28.369 -1.908 16.331 1.00 87.44 87 ASP A CA 1
ATOM 640 C C . ASP A 1 87 ? -27.169 -0.971 16.544 1.00 87.44 87 ASP A C 1
ATOM 642 O O . ASP A 1 87 ? -27.087 0.085 15.915 1.00 87.44 87 ASP A O 1
ATOM 646 N N . PHE A 1 88 ? -26.207 -1.356 17.392 1.00 91.19 88 PHE A N 1
ATOM 647 C CA . PHE A 1 88 ? -24.974 -0.595 17.596 1.00 91.19 88 PHE A CA 1
ATOM 648 C C . PHE A 1 88 ? -24.156 -0.532 16.306 1.00 91.19 88 PHE A C 1
ATOM 650 O O . PHE A 1 88 ? -23.763 0.551 15.876 1.00 91.19 88 PHE A O 1
ATOM 657 N N . TYR A 1 89 ? -23.941 -1.673 15.648 1.00 93.19 89 TYR A N 1
ATOM 658 C CA . TYR A 1 89 ? -23.199 -1.708 14.388 1.00 93.19 89 TYR A CA 1
ATOM 659 C C . TYR A 1 89 ? -23.957 -1.027 13.251 1.00 93.19 89 TYR A C 1
ATOM 661 O O . TYR A 1 89 ? -23.327 -0.362 12.433 1.00 93.19 89 TYR A O 1
ATOM 669 N N . ALA A 1 90 ? -25.289 -1.121 13.229 1.00 94.44 90 ALA A N 1
ATOM 670 C CA . ALA A 1 90 ? -26.108 -0.386 12.270 1.00 94.44 90 ALA A CA 1
ATOM 671 C C . ALA A 1 90 ? -25.940 1.137 12.429 1.00 94.44 90 ALA A C 1
ATOM 673 O O . ALA A 1 90 ? -25.742 1.850 11.445 1.00 94.44 90 ALA A O 1
ATOM 674 N N . LEU A 1 91 ? -25.935 1.634 13.671 1.00 96.06 91 LEU A N 1
ATOM 675 C CA . LEU A 1 91 ? -25.701 3.047 13.963 1.00 96.06 91 LEU A CA 1
ATOM 676 C C . LEU A 1 91 ? -24.275 3.479 13.594 1.00 96.06 91 LEU A C 1
ATOM 678 O O . LEU A 1 91 ? -24.083 4.552 13.022 1.00 96.06 91 LEU A O 1
ATOM 682 N N . VAL A 1 92 ? -23.271 2.652 13.899 1.00 96.50 92 VAL A N 1
ATOM 683 C CA . VAL A 1 92 ? -21.872 2.921 13.531 1.00 96.50 92 VAL A CA 1
ATOM 684 C C . VAL A 1 92 ? -21.719 2.980 12.014 1.00 96.50 92 VAL A C 1
ATOM 686 O O . VAL A 1 92 ? -21.131 3.934 11.513 1.00 96.50 92 VAL A O 1
ATOM 689 N N . ALA A 1 93 ? -22.296 2.025 11.282 1.00 95.56 93 ALA A N 1
ATOM 690 C CA . ALA A 1 93 ? -22.276 2.009 9.823 1.00 95.56 93 ALA 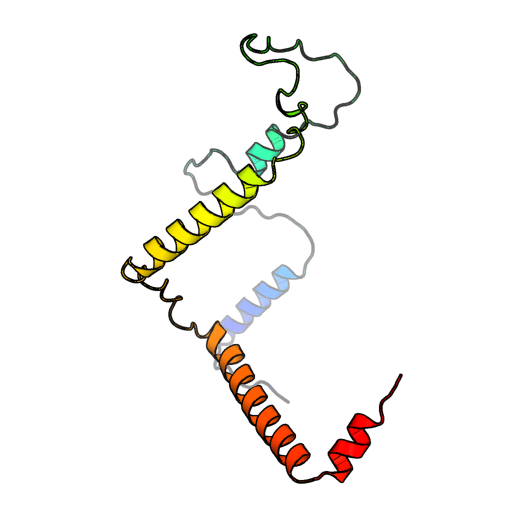A CA 1
ATOM 691 C C . ALA A 1 93 ? -22.900 3.289 9.247 1.00 95.56 93 ALA A C 1
ATOM 693 O O . ALA A 1 93 ? -22.258 3.989 8.468 1.00 95.56 93 ALA A O 1
ATOM 694 N N . GLN A 1 94 ? -24.086 3.675 9.731 1.00 96.94 94 GLN A N 1
ATOM 695 C CA . GLN A 1 94 ? -24.751 4.910 9.313 1.00 96.94 94 GLN A CA 1
ATOM 696 C C . GLN A 1 94 ? -23.889 6.159 9.568 1.00 96.94 94 GLN A C 1
ATOM 698 O O . GLN A 1 94 ? -23.824 7.064 8.733 1.00 96.94 94 GLN A O 1
ATOM 703 N N . ARG A 1 95 ? -23.222 6.236 10.726 1.00 97.25 95 ARG A N 1
ATOM 704 C CA . ARG A 1 95 ? -22.349 7.369 11.069 1.00 97.25 95 ARG A CA 1
ATOM 705 C C . ARG A 1 95 ? -21.079 7.407 10.226 1.00 97.25 95 ARG A C 1
ATOM 707 O O . ARG A 1 95 ? -20.658 8.499 9.850 1.00 97.25 95 ARG A O 1
ATOM 714 N N . LEU A 1 96 ? -20.495 6.254 9.908 1.00 97.50 96 LEU A N 1
ATOM 715 C CA . LEU A 1 96 ? -19.353 6.162 8.998 1.00 97.50 96 LEU A CA 1
ATOM 716 C C . LEU A 1 96 ? -19.733 6.639 7.593 1.00 97.50 96 LEU A C 1
ATOM 718 O O . LEU A 1 96 ? -19.012 7.453 7.023 1.00 97.50 96 LEU A O 1
ATOM 722 N N . GLU A 1 97 ? -20.895 6.228 7.080 1.00 96.38 97 GLU A N 1
ATOM 723 C CA . GLU A 1 97 ? -21.419 6.703 5.793 1.00 96.38 97 GLU A CA 1
ATOM 724 C C . GLU A 1 97 ? -21.565 8.232 5.779 1.00 96.38 97 GLU A C 1
ATOM 726 O O . GLU A 1 97 ? -21.147 8.904 4.835 1.00 96.38 97 GLU A O 1
ATOM 731 N N . GLN A 1 98 ? -22.112 8.799 6.860 1.00 96.06 98 GLN A N 1
ATOM 732 C CA . GLN A 1 98 ? -22.266 10.244 7.006 1.00 96.06 98 GLN A CA 1
ATOM 733 C C . GLN A 1 98 ? -20.905 10.957 6.989 1.00 96.06 98 GLN A C 1
ATOM 735 O O . GLN A 1 98 ? -20.751 11.950 6.284 1.00 96.06 98 GLN A O 1
ATOM 740 N N . LEU A 1 99 ? -19.905 10.441 7.709 1.00 94.56 99 LEU A N 1
ATOM 741 C CA . LEU A 1 99 ? -18.553 11.010 7.722 1.00 94.56 99 LEU A CA 1
ATOM 742 C C . LEU A 1 99 ? -17.895 10.972 6.342 1.00 94.56 99 LEU A C 1
ATOM 744 O O . LEU A 1 99 ? -17.273 11.953 5.942 1.00 94.56 99 LEU A O 1
ATOM 748 N N . VAL A 1 100 ? -18.063 9.878 5.597 1.00 93.00 100 VAL A N 1
ATOM 749 C CA . VAL A 1 100 ? -17.567 9.773 4.219 1.00 93.00 100 VAL A CA 1
ATOM 750 C C . VAL A 1 100 ? -18.227 10.831 3.336 1.00 93.00 100 VAL A C 1
ATOM 752 O O . VAL A 1 100 ? -17.539 11.535 2.605 1.00 93.00 100 VAL A O 1
ATOM 755 N N . GLN A 1 101 ? -19.545 11.009 3.438 1.00 93.06 101 GLN A N 1
ATOM 756 C CA . GLN A 1 101 ? -20.254 12.029 2.664 1.00 93.06 101 GLN A CA 1
ATOM 757 C C . GLN A 1 101 ? -19.795 13.453 2.999 1.00 93.06 101 GLN A C 1
ATOM 759 O O . GLN A 1 101 ? -19.642 14.267 2.090 1.00 93.06 101 GLN A O 1
ATOM 764 N N . GLU A 1 102 ? -19.536 13.753 4.271 1.00 90.88 102 GLU A N 1
ATOM 765 C CA . GLU A 1 102 ? -18.983 15.047 4.690 1.00 90.88 102 GLU A CA 1
ATOM 766 C C . GLU A 1 102 ? -17.547 15.254 4.177 1.00 90.88 102 GLU A C 1
ATOM 768 O O . GLU A 1 102 ? -17.212 16.334 3.685 1.00 90.88 102 GLU A O 1
ATOM 773 N N . GLN A 1 103 ? -16.703 14.215 4.203 1.00 85.44 103 GLN A N 1
ATOM 774 C CA . GLN A 1 103 ? -15.355 14.270 3.620 1.00 85.44 103 GLN A CA 1
ATOM 775 C C . GLN A 1 103 ? -15.390 14.540 2.113 1.00 85.44 103 GLN A C 1
ATOM 777 O O . GLN A 1 103 ? -14.568 15.299 1.614 1.00 85.44 103 GLN A O 1
ATOM 782 N N . LEU A 1 104 ? -16.367 13.980 1.397 1.00 82.56 104 LEU A N 1
ATOM 783 C CA . LEU A 1 104 ? -16.541 14.211 -0.039 1.00 82.56 104 LEU A CA 1
ATOM 784 C C . LEU A 1 104 ? -17.125 15.596 -0.369 1.00 82.56 104 LEU A C 1
ATOM 786 O O . LEU A 1 104 ? -16.872 16.111 -1.455 1.00 82.56 104 LEU A O 1
ATOM 790 N N . LYS A 1 105 ? -17.913 16.205 0.534 1.00 85.06 105 LYS A N 1
ATOM 791 C CA . LYS A 1 105 ? -18.383 17.603 0.393 1.00 85.06 105 LYS A CA 1
ATOM 792 C C . LYS A 1 105 ? -17.293 18.626 0.700 1.00 85.06 105 LYS A C 1
ATOM 794 O O . LYS A 1 105 ? -17.384 19.767 0.249 1.00 85.06 105 LYS A O 1
ATOM 799 N N . SER A 1 106 ? -16.304 18.244 1.498 1.00 68.75 106 SER A N 1
ATOM 800 C CA . SER A 1 106 ? -15.161 19.095 1.800 1.00 68.75 106 SER A CA 1
ATOM 801 C C . SER A 1 106 ? -14.324 19.264 0.526 1.00 68.75 106 SER A C 1
ATOM 803 O O . SER A 1 106 ? -14.117 18.279 -0.186 1.00 68.75 106 SER A O 1
ATOM 805 N N . PRO A 1 107 ? -13.813 20.469 0.203 1.00 68.25 107 PRO A N 1
ATOM 806 C CA . PRO A 1 107 ? -12.775 20.572 -0.816 1.00 68.25 107 PRO A CA 1
ATOM 807 C C . PRO A 1 107 ? -11.630 19.629 -0.421 1.00 68.25 107 PRO A C 1
ATOM 809 O O . PRO A 1 107 ? -11.372 19.493 0.782 1.00 68.25 107 PRO A O 1
ATOM 812 N N . PRO A 1 108 ? -10.965 18.959 -1.382 1.00 60.50 108 PRO A N 1
ATOM 813 C CA . PRO A 1 108 ? -9.885 18.047 -1.052 1.00 60.50 108 PRO A CA 1
ATOM 814 C C . PRO A 1 108 ? -8.903 18.803 -0.163 1.00 60.50 108 PRO A C 1
ATOM 816 O O . PRO A 1 108 ? -8.448 19.893 -0.530 1.00 60.50 108 PRO A O 1
ATOM 819 N N . SER A 1 109 ? -8.620 18.248 1.024 1.00 57.34 109 SER A N 1
ATOM 820 C CA . SER A 1 109 ? -7.451 18.670 1.797 1.00 57.34 109 SER A CA 1
ATOM 821 C C . SER A 1 109 ? -6.312 18.778 0.798 1.00 57.34 109 SER A C 1
ATOM 823 O O . SER A 1 109 ? -6.204 17.854 -0.016 1.00 57.34 109 SER A O 1
ATOM 825 N N . PRO A 1 110 ? -5.539 19.885 0.789 1.00 59.94 110 PRO A N 1
ATOM 826 C CA . PRO A 1 110 ? -4.470 20.058 -0.179 1.00 59.94 110 PRO A CA 1
ATOM 827 C C . PRO A 1 110 ? -3.695 18.760 -0.150 1.00 59.94 110 PRO A C 1
ATOM 829 O O . PRO A 1 110 ? -3.176 18.404 0.915 1.00 59.94 110 PRO A O 1
ATOM 832 N N . GLU A 1 111 ? -3.767 18.009 -1.259 1.00 55.12 111 GLU A N 1
ATOM 833 C CA . GLU A 1 111 ? -3.090 16.729 -1.357 1.00 55.12 111 GLU A CA 1
ATOM 834 C C . GLU A 1 111 ? -1.712 17.003 -0.814 1.00 55.12 111 GLU A C 1
ATOM 836 O O . GLU A 1 111 ? -1.101 18.009 -1.199 1.00 55.12 111 GLU A O 1
ATOM 841 N N . LEU A 1 112 ? -1.321 16.218 0.188 1.00 52.34 112 LEU A N 1
ATOM 842 C CA . LEU A 1 112 ? -0.020 16.303 0.810 1.00 52.34 112 LEU A CA 1
ATOM 843 C C . LEU A 1 112 ? 0.934 16.069 -0.350 1.00 52.34 112 LEU A C 1
ATOM 845 O O . LEU A 1 112 ? 1.178 14.930 -0.739 1.00 52.34 112 LEU A O 1
ATOM 849 N N . ARG A 1 113 ? 1.301 17.169 -1.015 1.00 55.03 113 ARG A N 1
ATOM 850 C CA . ARG A 1 113 ? 1.997 17.187 -2.285 1.00 55.03 113 ARG A CA 1
ATOM 851 C C . ARG A 1 113 ? 3.319 16.625 -1.859 1.00 55.03 113 ARG A C 1
ATOM 853 O O . ARG A 1 113 ? 4.077 17.319 -1.178 1.00 55.03 113 ARG A O 1
ATOM 860 N N . GLY A 1 114 ? 3.475 15.321 -2.092 1.00 58.75 114 GLY A N 1
ATOM 861 C CA . GLY A 1 114 ? 4.632 14.588 -1.627 1.00 58.75 114 GLY A CA 1
ATOM 862 C C . GLY A 1 114 ? 5.850 15.410 -2.018 1.00 58.75 114 GLY A C 1
ATOM 863 O O . GLY A 1 114 ? 5.802 16.073 -3.068 1.00 58.75 114 GLY A O 1
ATOM 864 N N . PRO A 1 115 ? 6.881 15.468 -1.158 1.00 61.09 115 PRO A N 1
ATOM 865 C CA . PRO A 1 115 ? 8.073 16.239 -1.467 1.00 61.09 115 PRO A CA 1
ATOM 866 C C . PRO A 1 115 ? 8.460 15.963 -2.925 1.00 61.09 115 PRO A C 1
ATOM 868 O O . PRO A 1 115 ? 8.369 14.807 -3.355 1.00 61.09 115 PRO A O 1
ATOM 871 N N . PRO A 1 116 ? 8.775 17.011 -3.712 1.00 66.25 116 PRO A N 1
ATOM 872 C CA . PRO A 1 116 ? 9.044 16.857 -5.135 1.00 66.25 116 PRO A CA 1
ATOM 873 C C . PRO A 1 116 ? 10.031 15.705 -5.311 1.00 66.25 116 PRO A C 1
ATOM 875 O O . PRO A 1 116 ? 10.960 15.616 -4.500 1.00 66.25 116 PRO A O 1
ATOM 878 N N . PRO A 1 117 ? 9.803 14.811 -6.292 1.00 64.25 117 PRO A N 1
ATOM 879 C CA . PRO A 1 117 ? 10.522 13.552 -6.395 1.00 64.25 117 PRO A CA 1
ATOM 880 C C . PRO A 1 117 ? 12.012 13.840 -6.303 1.00 64.25 117 PRO A C 1
ATOM 882 O O . PRO A 1 117 ? 12.599 14.490 -7.170 1.00 64.25 117 PRO A O 1
ATOM 885 N N . THR A 1 118 ? 12.590 13.437 -5.177 1.00 74.19 118 THR A N 1
ATOM 886 C CA . THR A 1 118 ? 14.004 13.674 -4.921 1.00 74.19 118 THR A CA 1
ATOM 887 C C . THR A 1 118 ? 14.804 12.808 -5.886 1.00 74.19 118 THR A C 1
ATOM 889 O O . THR A 1 118 ? 14.306 11.805 -6.398 1.00 74.19 118 THR A O 1
ATOM 892 N N . GLU A 1 119 ? 16.065 13.152 -6.132 1.00 78.56 119 GLU A N 1
ATOM 893 C CA . GLU A 1 119 ? 16.954 12.345 -6.979 1.00 78.56 119 GLU A CA 1
ATOM 894 C C . GLU A 1 119 ? 16.971 10.857 -6.561 1.00 78.56 119 GLU A C 1
ATOM 896 O O . GLU A 1 119 ? 17.046 9.963 -7.403 1.00 78.56 119 GLU A O 1
ATOM 901 N N . LYS A 1 120 ? 16.761 10.585 -5.264 1.00 83.88 120 LYS A N 1
ATOM 902 C CA . LYS A 1 120 ? 16.633 9.236 -4.696 1.00 83.88 120 LYS A CA 1
ATOM 903 C C . LYS A 1 120 ? 15.412 8.452 -5.189 1.00 83.88 120 LYS A C 1
ATOM 905 O O . LYS A 1 120 ? 15.463 7.227 -5.212 1.00 83.88 120 LYS A O 1
ATOM 910 N N . GLU A 1 121 ? 14.341 9.122 -5.603 1.00 88.44 121 GLU A N 1
ATOM 911 C CA . GLU A 1 121 ? 13.142 8.490 -6.171 1.00 88.44 121 GLU A CA 1
ATOM 912 C C . GLU A 1 121 ? 13.172 8.400 -7.699 1.00 88.44 121 GLU A C 1
ATOM 914 O O . GLU A 1 121 ? 12.385 7.654 -8.285 1.00 88.44 121 GLU A O 1
ATOM 919 N N . ALA A 1 122 ? 14.078 9.119 -8.365 1.00 88.69 122 ALA A N 1
ATOM 920 C CA . ALA A 1 122 ? 14.152 9.116 -9.821 1.00 88.69 122 ALA A CA 1
ATOM 921 C C . ALA A 1 122 ? 14.506 7.727 -10.372 1.00 88.69 122 ALA A C 1
ATOM 923 O O . ALA A 1 122 ? 13.925 7.295 -11.367 1.00 88.69 122 ALA A O 1
ATOM 924 N N . ILE A 1 123 ? 15.427 7.014 -9.715 1.00 93.06 123 ILE A N 1
ATOM 925 C CA . ILE A 1 123 ? 15.845 5.670 -10.134 1.00 93.06 123 ILE A CA 1
ATOM 926 C C . ILE A 1 123 ? 14.714 4.645 -9.930 1.00 93.06 123 ILE A C 1
ATOM 928 O O . ILE A 1 123 ? 14.348 4.003 -10.915 1.00 93.06 123 ILE A O 1
ATOM 932 N N . PRO A 1 124 ? 14.095 4.514 -8.735 1.00 94.00 124 PRO A N 1
ATOM 933 C CA . PRO A 1 124 ? 12.947 3.626 -8.548 1.00 94.00 124 PRO A CA 1
ATOM 934 C C . PRO A 1 124 ? 11.804 3.887 -9.532 1.00 94.00 124 PRO A C 1
ATOM 936 O O . PRO A 1 124 ? 11.253 2.946 -10.089 1.00 94.00 124 PRO A O 1
ATOM 939 N N . ARG A 1 125 ? 11.475 5.155 -9.808 1.00 94.06 125 ARG A N 1
ATOM 940 C CA . ARG A 1 125 ? 10.399 5.504 -10.751 1.00 94.06 125 ARG A CA 1
ATOM 941 C C . ARG A 1 125 ? 10.724 5.104 -12.190 1.00 94.06 125 ARG A C 1
ATOM 943 O O . ARG A 1 125 ? 9.854 4.588 -12.881 1.00 94.06 125 ARG A O 1
ATOM 950 N N . ARG A 1 126 ? 11.969 5.305 -12.638 1.00 95.38 126 ARG A N 1
ATOM 951 C CA . ARG A 1 126 ? 12.421 4.839 -13.962 1.00 95.38 126 ARG A CA 1
ATOM 952 C C . ARG A 1 126 ? 12.371 3.320 -14.068 1.00 95.38 126 ARG A C 1
ATOM 954 O O . ARG A 1 126 ? 11.974 2.810 -15.105 1.00 95.38 126 ARG A O 1
ATOM 961 N N . LEU A 1 127 ? 12.749 2.613 -13.002 1.00 97.31 127 LEU A N 1
ATOM 962 C CA . LEU A 1 127 ? 12.673 1.156 -12.967 1.00 97.31 127 LEU A CA 1
ATOM 963 C C . LEU A 1 127 ? 11.226 0.670 -13.095 1.00 97.31 127 LEU A C 1
ATOM 965 O O . LEU A 1 127 ? 10.973 -0.220 -13.894 1.00 97.31 127 LEU A O 1
ATOM 969 N N . VAL A 1 128 ? 10.284 1.274 -12.364 1.00 97.69 128 VAL A N 1
ATOM 970 C CA . VAL A 1 128 ? 8.856 0.933 -12.482 1.00 97.69 128 VAL A CA 1
ATOM 971 C C . VAL A 1 128 ? 8.365 1.121 -13.918 1.00 97.69 128 VAL A C 1
ATOM 973 O O . VAL A 1 128 ? 7.782 0.197 -14.467 1.00 97.69 128 VAL A O 1
ATOM 976 N N . ALA A 1 129 ? 8.680 2.254 -14.552 1.00 97.31 129 ALA A N 1
ATOM 977 C CA . ALA A 1 129 ? 8.267 2.516 -15.932 1.00 97.31 129 ALA A CA 1
ATOM 978 C C . ALA A 1 129 ? 8.823 1.481 -16.932 1.00 97.31 129 ALA A C 1
ATOM 980 O O . ALA A 1 129 ? 8.091 1.010 -17.795 1.00 97.31 129 ALA A O 1
ATOM 981 N N . LEU A 1 130 ? 10.097 1.092 -16.793 1.00 98.12 130 LEU A N 1
ATOM 982 C CA . LEU A 1 130 ? 10.703 0.061 -17.645 1.00 98.12 130 LEU A CA 1
ATOM 983 C C . LEU A 1 130 ? 10.066 -1.316 -17.430 1.00 98.12 130 LEU A C 1
ATOM 985 O O . LEU A 1 130 ? 9.851 -2.049 -18.389 1.00 98.12 130 LEU A O 1
ATOM 989 N N . LEU A 1 131 ? 9.760 -1.667 -16.178 1.00 98.19 131 LEU A N 1
ATOM 990 C CA . LEU A 1 131 ? 9.108 -2.935 -15.854 1.00 98.19 131 LEU A CA 1
ATOM 991 C C . LEU A 1 131 ? 7.668 -2.988 -16.379 1.00 98.19 131 LEU A C 1
ATOM 993 O O . LEU A 1 131 ? 7.232 -4.046 -16.822 1.00 98.19 131 LEU A O 1
ATOM 997 N N . GLU A 1 132 ? 6.936 -1.874 -16.340 1.00 97.56 132 GLU A N 1
ATOM 998 C CA . GLU A 1 132 ? 5.593 -1.769 -16.924 1.00 97.56 132 GLU A CA 1
ATOM 999 C C . GLU A 1 132 ? 5.636 -1.926 -18.449 1.00 97.56 132 GLU A C 1
ATOM 1001 O O . GLU A 1 132 ? 4.892 -2.740 -18.993 1.00 97.56 132 GLU A O 1
ATOM 1006 N N . GLU A 1 133 ? 6.557 -1.235 -19.127 1.00 97.50 133 GLU A N 1
ATOM 1007 C CA . GLU A 1 133 ? 6.764 -1.375 -20.574 1.00 97.50 133 GLU A CA 1
ATOM 1008 C C . GLU A 1 133 ? 7.119 -2.822 -20.954 1.00 97.50 133 GLU A C 1
ATOM 1010 O O . GLU A 1 133 ? 6.523 -3.408 -21.861 1.00 97.50 133 GLU A O 1
ATOM 1015 N N . GLU A 1 134 ? 8.051 -3.445 -20.231 1.00 97.25 134 GLU A N 1
ATOM 1016 C CA . GLU A 1 134 ? 8.438 -4.833 -20.487 1.00 97.25 134 GLU A CA 1
ATOM 1017 C C . GLU A 1 134 ? 7.274 -5.803 -20.228 1.00 97.25 134 GLU A C 1
ATOM 1019 O O . GLU A 1 134 ? 7.042 -6.725 -21.016 1.00 97.25 134 GLU A O 1
ATOM 1024 N N . ALA A 1 135 ? 6.488 -5.573 -19.173 1.00 97.06 135 ALA A N 1
ATOM 1025 C CA . ALA A 1 135 ? 5.291 -6.356 -18.891 1.00 97.06 135 ALA A CA 1
ATOM 1026 C C . ALA A 1 135 ? 4.245 -6.226 -20.010 1.00 97.06 135 ALA A C 1
ATOM 1028 O O . ALA A 1 135 ? 3.623 -7.225 -20.379 1.00 97.06 135 ALA A O 1
ATOM 1029 N N . GLU A 1 136 ? 4.067 -5.039 -20.592 1.00 97.25 136 GLU A N 1
ATOM 1030 C CA . GLU A 1 136 ? 3.190 -4.835 -21.748 1.00 97.25 136 GLU A CA 1
ATOM 1031 C C . GLU A 1 136 ? 3.670 -5.612 -22.976 1.00 97.25 136 GLU A C 1
ATOM 1033 O O . GLU A 1 136 ? 2.865 -6.292 -23.620 1.00 97.25 136 GLU A O 1
ATOM 1038 N N . VAL A 1 137 ? 4.975 -5.601 -23.265 1.00 96.75 137 VAL A N 1
ATOM 1039 C CA . VAL A 1 137 ? 5.563 -6.383 -24.367 1.00 96.75 137 VAL A CA 1
ATOM 1040 C C . VAL A 1 137 ? 5.339 -7.881 -24.155 1.00 96.75 137 VAL A C 1
ATOM 1042 O O . VAL A 1 137 ? 4.930 -8.591 -25.081 1.00 96.75 137 VAL A O 1
ATOM 1045 N N . ILE A 1 138 ? 5.554 -8.375 -22.933 1.00 94.31 138 ILE A N 1
ATOM 1046 C CA . ILE A 1 138 ? 5.292 -9.774 -22.574 1.00 94.31 138 ILE A CA 1
ATOM 1047 C C . ILE A 1 138 ? 3.807 -10.097 -22.762 1.00 94.31 138 ILE A C 1
ATOM 1049 O O . ILE A 1 138 ? 3.475 -11.081 -23.425 1.00 94.31 138 ILE A O 1
ATOM 1053 N N . AS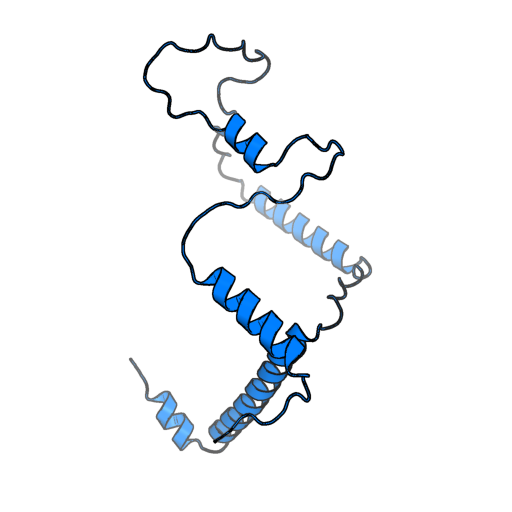N A 1 139 ? 2.908 -9.260 -22.247 1.00 93.31 139 ASN A N 1
ATOM 1054 C CA . ASN A 1 139 ? 1.464 -9.455 -22.366 1.00 93.31 139 ASN A CA 1
ATOM 1055 C C . ASN A 1 139 ? 1.001 -9.449 -23.828 1.00 93.31 139 ASN A C 1
ATOM 1057 O O . ASN A 1 139 ? 0.193 -10.290 -24.224 1.00 93.31 139 ASN A O 1
ATOM 1061 N N . GLN A 1 140 ? 1.546 -8.563 -24.661 1.00 94.94 140 GLN A N 1
ATOM 1062 C CA . GLN A 1 140 ? 1.244 -8.507 -26.089 1.00 94.94 140 GLN A CA 1
ATOM 1063 C C . GLN A 1 140 ? 1.758 -9.749 -26.832 1.00 94.94 140 GLN A C 1
ATOM 1065 O O . GLN A 1 140 ? 1.075 -10.287 -27.711 1.00 94.94 140 GLN A O 1
ATOM 1070 N N . LYS A 1 141 ? 2.924 -10.270 -26.441 1.00 93.44 141 LYS A N 1
ATOM 1071 C CA . LYS A 1 141 ? 3.449 -11.536 -26.963 1.00 93.44 141 LYS A CA 1
ATOM 1072 C C . LYS A 1 141 ? 2.577 -12.728 -26.554 1.00 93.44 141 LYS A C 1
ATOM 1074 O O . LYS A 1 141 ? 2.283 -13.579 -27.385 1.00 93.44 141 LYS A O 1
ATOM 1079 N N . LEU A 1 142 ? 2.100 -12.762 -25.311 1.00 91.12 142 LEU A N 1
ATOM 1080 C CA . LEU A 1 142 ? 1.168 -13.790 -24.831 1.00 91.12 142 LEU A CA 1
ATOM 1081 C C . LEU A 1 142 ? -0.207 -13.712 -25.503 1.00 91.12 142 LEU A C 1
ATOM 1083 O O . LEU A 1 142 ? -0.864 -14.736 -25.681 1.00 91.12 142 LEU A O 1
ATOM 1087 N N . ALA A 1 143 ? -0.654 -12.509 -25.865 1.00 90.12 143 ALA A N 1
ATOM 1088 C CA . ALA A 1 143 ? -1.904 -12.311 -26.589 1.00 90.12 143 ALA A CA 1
ATOM 1089 C C . ALA A 1 143 ? -1.800 -12.734 -28.062 1.00 90.12 143 ALA A C 1
ATOM 1091 O O . ALA A 1 143 ? -2.760 -13.274 -28.609 1.00 90.12 143 ALA A O 1
ATOM 1092 N N . SER A 1 144 ? -0.651 -12.492 -28.700 1.00 92.00 144 SER A N 1
ATOM 1093 C CA . SER A 1 144 ? -0.430 -12.828 -30.112 1.00 92.00 144 SER A CA 1
ATOM 1094 C C . SER A 1 144 ? -0.074 -14.299 -30.346 1.00 92.00 144 SER A C 1
ATOM 1096 O O . SER A 1 144 ? -0.377 -14.817 -31.420 1.00 92.00 144 SER A O 1
ATOM 1098 N N . ASP A 1 145 ? 0.496 -14.992 -29.354 1.00 90.25 145 ASP A N 1
ATOM 1099 C CA . ASP A 1 145 ? 0.837 -16.414 -29.442 1.00 90.25 145 ASP A CA 1
ATOM 1100 C C . ASP A 1 145 ? 0.022 -17.278 -28.446 1.00 90.25 145 ASP A C 1
ATOM 1102 O O . ASP A 1 145 ? 0.382 -17.416 -27.268 1.00 90.25 145 ASP A O 1
ATOM 1106 N N . PRO A 1 146 ? -1.069 -17.925 -28.905 1.00 82.56 146 PRO A N 1
ATOM 1107 C CA . PRO A 1 146 ? -1.892 -18.784 -28.058 1.00 82.56 146 PRO A CA 1
ATOM 1108 C C . PRO A 1 146 ? -1.190 -20.084 -27.631 1.00 82.56 146 PRO A C 1
ATOM 1110 O O . PRO A 1 146 ? -1.601 -20.681 -26.633 1.00 82.56 146 PRO A O 1
ATOM 1113 N N . ALA A 1 147 ? -0.137 -20.528 -28.331 1.00 85.88 147 ALA A N 1
ATOM 1114 C CA . ALA A 1 147 ? 0.622 -21.718 -27.951 1.00 85.88 147 ALA A CA 1
ATOM 1115 C C . ALA A 1 147 ? 1.502 -21.442 -26.723 1.00 85.88 147 ALA A C 1
ATOM 1117 O O . ALA A 1 147 ? 1.537 -22.266 -25.807 1.00 85.88 147 ALA A O 1
ATOM 1118 N N . LEU A 1 148 ? 2.129 -20.259 -26.649 1.00 82.94 148 LEU A N 1
ATOM 1119 C CA . LEU A 1 148 ? 2.852 -19.802 -25.451 1.00 82.94 148 LEU A CA 1
ATOM 1120 C C . LEU A 1 148 ? 1.921 -19.675 -24.243 1.00 82.94 148 LEU A C 1
ATOM 1122 O O . LEU A 1 148 ? 2.260 -20.110 -23.141 1.00 82.94 148 LEU A O 1
ATOM 1126 N N . ARG A 1 149 ? 0.716 -19.137 -24.456 1.00 81.75 149 ARG A N 1
ATOM 1127 C CA . ARG A 1 149 ? -0.302 -19.030 -23.407 1.00 81.75 149 ARG A CA 1
ATOM 1128 C C . ARG A 1 149 ? -0.758 -20.402 -22.899 1.00 81.75 149 ARG A C 1
ATOM 1130 O O . ARG A 1 149 ? -0.900 -20.583 -21.692 1.00 81.75 149 ARG A O 1
ATOM 1137 N N . GLY A 1 150 ? -0.946 -21.368 -23.800 1.00 80.94 150 GLY A N 1
ATOM 1138 C CA . GLY A 1 150 ? -1.257 -22.754 -23.444 1.00 80.94 150 GLY A CA 1
ATOM 1139 C C . GLY A 1 150 ? -0.134 -23.422 -22.648 1.00 80.94 150 GLY A C 1
ATOM 1140 O O . GLY A 1 150 ? -0.402 -24.037 -21.624 1.00 80.94 150 GLY A O 1
ATOM 1141 N N . HIS A 1 151 ? 1.124 -23.233 -23.056 1.00 81.31 151 HIS A N 1
ATOM 1142 C CA . HIS A 1 151 ? 2.285 -23.814 -22.372 1.00 81.31 151 HIS A CA 1
ATOM 1143 C C . HIS A 1 151 ? 2.456 -23.299 -20.932 1.00 81.31 151 HIS A C 1
ATOM 1145 O O . HIS A 1 151 ? 2.802 -24.069 -20.040 1.00 81.31 151 HIS A O 1
ATOM 1151 N N . LEU A 1 152 ? 2.175 -22.014 -20.689 1.00 75.81 152 LEU A N 1
ATOM 1152 C CA . LEU A 1 152 ? 2.222 -21.413 -19.349 1.00 75.81 152 LEU A CA 1
ATOM 1153 C C . LEU A 1 152 ? 1.019 -21.808 -18.481 1.00 75.81 152 LEU A C 1
ATOM 1155 O O . LEU A 1 152 ? 1.170 -22.003 -17.278 1.00 75.81 152 LEU A O 1
ATOM 1159 N N . GLY A 1 153 ? -0.164 -21.968 -19.082 1.00 67.88 153 GLY A N 1
ATOM 1160 C CA . GLY A 1 153 ? -1.372 -22.432 -18.390 1.00 67.88 153 GLY A CA 1
ATOM 1161 C C . GLY A 1 153 ? -1.350 -23.915 -17.998 1.00 67.88 153 GLY A C 1
ATOM 1162 O O . GLY A 1 153 ? -2.188 -24.346 -17.213 1.00 67.88 153 GLY A O 1
ATOM 1163 N N . CYS A 1 154 ? -0.399 -24.697 -18.521 1.00 61.12 154 CYS A N 1
ATOM 1164 C CA . CYS A 1 154 ? -0.231 -26.114 -18.196 1.00 61.12 154 CYS A CA 1
ATOM 1165 C C . CYS A 1 154 ? 0.603 -26.381 -16.930 1.00 61.12 154 CYS A C 1
ATOM 1167 O O . CYS A 1 154 ? 0.749 -27.544 -16.554 1.00 61.12 154 CYS A O 1
ATOM 1169 N N . PHE A 1 155 ? 1.119 -25.355 -16.243 1.00 59.22 155 PHE A N 1
ATOM 1170 C CA . PHE A 1 155 ? 1.682 -25.520 -14.899 1.00 59.22 155 PHE A CA 1
ATOM 1171 C C . PHE A 1 155 ? 0.550 -25.639 -13.870 1.00 59.22 155 PHE A C 1
ATOM 1173 O O . PHE A 1 155 ? 0.195 -24.685 -13.181 1.00 59.22 155 PHE A O 1
ATOM 1180 N N . HIS A 1 156 ? -0.038 -26.829 -13.799 1.00 51.75 156 HIS A N 1
ATOM 1181 C CA . HIS A 1 156 ? -0.920 -27.231 -12.711 1.00 51.75 156 HIS A CA 1
ATOM 1182 C C . HIS A 1 156 ? -0.062 -27.869 -11.598 1.00 51.75 156 HIS A C 1
ATOM 1184 O O . HIS A 1 156 ? 0.786 -28.700 -11.937 1.00 51.75 156 HIS A O 1
ATOM 1190 N N . PRO A 1 157 ? -0.214 -27.495 -10.311 1.00 59.88 157 PRO A N 1
ATOM 1191 C CA . PRO A 1 157 ? 0.366 -28.258 -9.205 1.00 59.88 157 PRO A CA 1
ATOM 1192 C C . PRO A 1 157 ? -0.271 -29.648 -9.085 1.00 59.88 157 PRO A C 1
ATOM 1194 O O . PRO A 1 157 ? -1.460 -29.789 -9.469 1.00 59.88 157 PRO A O 1
#

Sequence (157 aa):
SGFEELGLREDTLRVLAAFLRRGEAAGSPVPSPLSPAQEEPTDFLSRLRRCLPCSLGRGAAPSESPRPCSLPIRPCYGSEPGPATPDFYALVAQRLEQLVQEQLKSPPSPELRGPPPTEKEAIPRRLVALLEEEAEVINQKLASDPALRGHLGCFHP

Radius of gyration: 34.48 Å; chains: 1; bounding box: 81×54×81 Å

Organism: Cercocebus atys (NCBI:txid9531)

Secondary structure (DSSP, 8-state):
---------HHHHHHHHHHHHHHSS----PPPPPP-----S--HHHHHHHHSPP---S--PPPPP---TTS-SS-GGGSPPPPPPHHHHHHHHHHHHHHHHHHHHSPP----------HHHHHHHHHHHHHHHHHHHHHHHHHH-HHHHHHHHT---

pLDDT: mean 72.44, std 17.45, range [38.31, 98.19]